Protein AF-A0A2D4KSN7-F1 (afdb_monomer_lite)

Secondary structure (DSSP, 8-state):
-TTTSTTSS-GGGS--SS--HHHHHHHHHHHHHHHHHTT---TT--HHHHHTT-HHHHHHHHHHHHHHHHHHTSSTTT-GGGGGG--TT--HHHHTTS-HHHHHHHHHHHHHHT-

Radius of gyration: 18.91 Å; chains: 1; bounding box: 41×25×51 Å

Structure (mmCIF, N/CA/C/O backbone):
data_AF-A0A2D4KSN7-F1
#
_entry.id   AF-A0A2D4KSN7-F1
#
loop_
_atom_site.group_PDB
_atom_site.id
_atom_site.type_symbol
_atom_site.label_atom_id
_atom_site.label_alt_id
_atom_site.label_comp_id
_atom_site.label_asym_id
_atom_site.label_entity_id
_atom_site.label_seq_id
_atom_site.pdbx_PDB_ins_code
_atom_site.Cartn_x
_atom_site.Cartn_y
_atom_site.Cartn_z
_atom_site.occupancy
_atom_site.B_iso_or_equiv
_atom_site.auth_seq_id
_atom_site.auth_comp_id
_atom_site.auth_asym_id
_atom_site.auth_atom_id
_atom_site.pdbx_PDB_model_num
ATOM 1 N N . ILE A 1 1 ? 1.132 -3.423 -5.534 1.00 97.50 1 ILE A N 1
ATOM 2 C CA . ILE A 1 1 ? 0.517 -2.087 -5.718 1.00 97.50 1 ILE A CA 1
ATOM 3 C C . ILE A 1 1 ? -0.961 -2.253 -6.035 1.00 97.50 1 ILE A C 1
ATOM 5 O O . ILE A 1 1 ? -1.728 -2.083 -5.107 1.00 97.50 1 ILE A O 1
ATOM 9 N N . ASN A 1 2 ? -1.362 -2.715 -7.229 1.00 97.94 2 ASN A N 1
ATOM 10 C CA . ASN A 1 2 ? -2.792 -2.900 -7.554 1.00 97.94 2 ASN A CA 1
ATOM 11 C C . ASN A 1 2 ? -3.563 -3.824 -6.597 1.00 97.94 2 ASN A C 1
ATOM 13 O O . ASN A 1 2 ? -4.740 -3.606 -6.366 1.00 97.94 2 ASN A O 1
ATOM 17 N N . LEU A 1 3 ? -2.905 -4.828 -6.006 1.00 96.56 3 LEU A N 1
ATOM 18 C CA . LEU A 1 3 ? -3.529 -5.670 -4.974 1.00 96.56 3 LEU A CA 1
ATOM 19 C C . LEU A 1 3 ? -3.810 -4.924 -3.662 1.00 96.56 3 LEU A C 1
ATOM 21 O O . LEU A 1 3 ? -4.713 -5.304 -2.936 1.00 96.56 3 LEU A O 1
ATOM 25 N N . SER A 1 4 ? -3.021 -3.897 -3.353 1.00 96.25 4 SER A N 1
ATOM 26 C CA . SER A 1 4 ? -3.180 -3.082 -2.146 1.00 96.25 4 SER A CA 1
ATOM 27 C C . SER A 1 4 ? -4.125 -1.908 -2.369 1.00 96.25 4 SER A C 1
ATOM 29 O O . SER A 1 4 ? -4.828 -1.505 -1.458 1.00 96.25 4 SER A O 1
ATOM 31 N N . GLN A 1 5 ? -4.115 -1.348 -3.577 1.00 96.31 5 GLN A N 1
ATOM 32 C CA . GLN A 1 5 ? -4.997 -0.272 -3.999 1.00 96.31 5 GLN A CA 1
ATOM 33 C C . GLN A 1 5 ? -5.372 -0.530 -5.466 1.00 96.31 5 GLN A C 1
ATOM 35 O O . GLN A 1 5 ? -4.534 -0.300 -6.351 1.00 96.31 5 GLN A O 1
ATOM 40 N N . PRO A 1 6 ? -6.588 -1.038 -5.735 1.00 96.06 6 PRO A N 1
ATOM 41 C CA . PRO A 1 6 ? -7.049 -1.335 -7.086 1.00 96.06 6 PRO A CA 1
ATOM 42 C C . PRO A 1 6 ? -6.906 -0.145 -8.036 1.00 96.06 6 PRO A C 1
ATOM 44 O O . PRO A 1 6 ? -6.944 1.010 -7.616 1.00 96.06 6 PRO A O 1
ATOM 47 N N . ASP A 1 7 ? -6.701 -0.452 -9.317 1.00 96.56 7 ASP A N 1
ATOM 48 C CA . ASP A 1 7 ? -6.645 0.517 -10.420 1.00 96.56 7 ASP A CA 1
ATOM 49 C C . ASP A 1 7 ? -5.552 1.604 -10.323 1.00 96.56 7 ASP A C 1
ATOM 51 O O . ASP A 1 7 ? -5.553 2.559 -11.097 1.00 96.56 7 ASP A O 1
ATOM 55 N N . THR A 1 8 ? -4.563 1.446 -9.431 1.00 98.06 8 THR A N 1
ATOM 56 C CA . THR A 1 8 ? -3.438 2.395 -9.293 1.00 98.06 8 THR A CA 1
ATOM 57 C C . THR A 1 8 ? -2.533 2.419 -10.530 1.00 98.06 8 THR A C 1
ATOM 59 O O . THR A 1 8 ? -2.064 3.475 -10.951 1.00 98.06 8 THR A O 1
ATOM 62 N N . ILE A 1 9 ? -2.237 1.249 -11.096 1.00 98.44 9 ILE A N 1
ATOM 63 C CA . ILE A 1 9 ? -1.418 1.085 -12.299 1.00 98.44 9 ILE A CA 1
ATOM 64 C C . ILE A 1 9 ? -2.291 0.481 -13.388 1.00 98.44 9 ILE A C 1
ATOM 66 O O . ILE A 1 9 ? -2.789 -0.636 -13.236 1.00 98.44 9 ILE A O 1
ATOM 70 N N . ASP A 1 10 ? -2.394 1.163 -14.525 1.00 97.81 10 ASP A N 1
ATOM 71 C CA . ASP A 1 10 ? -2.898 0.538 -15.742 1.00 97.81 10 ASP A CA 1
ATOM 72 C C . ASP A 1 10 ? -1.898 -0.528 -16.211 1.00 97.81 10 ASP A C 1
ATOM 74 O O . ASP A 1 10 ? -0.774 -0.223 -16.614 1.00 97.81 10 ASP A O 1
ATOM 78 N N . GLU A 1 11 ? -2.302 -1.797 -16.177 1.00 96.69 11 GLU A N 1
ATOM 79 C CA . GLU A 1 11 ? -1.429 -2.911 -16.549 1.00 96.69 11 GLU A CA 1
ATOM 80 C C . GLU A 1 11 ? -0.909 -2.852 -17.991 1.00 96.69 11 GLU A C 1
ATOM 82 O O . GLU A 1 11 ? 0.079 -3.522 -18.310 1.00 96.69 11 GLU A O 1
ATOM 87 N N . ARG A 1 12 ? -1.550 -2.065 -18.865 1.00 96.88 12 ARG A N 1
ATOM 88 C CA . ARG A 1 12 ? -1.089 -1.829 -20.241 1.00 96.88 12 ARG A CA 1
ATOM 89 C C . ARG A 1 12 ? 0.194 -1.000 -20.289 1.00 96.88 12 ARG A C 1
ATOM 91 O O . ARG A 1 12 ? 0.940 -1.129 -21.255 1.00 96.88 12 ARG A O 1
ATOM 98 N N . ALA A 1 13 ? 0.459 -0.190 -19.263 1.00 97.06 13 ALA A N 1
ATOM 99 C CA . ALA A 1 13 ? 1.690 0.587 -19.131 1.00 97.06 13 ALA A CA 1
ATOM 100 C C . ALA A 1 13 ? 2.889 -0.268 -18.678 1.00 97.06 13 ALA A C 1
ATOM 102 O O . ALA A 1 13 ? 4.030 0.175 -18.762 1.00 97.06 13 ALA A O 1
ATOM 103 N N . ILE A 1 14 ? 2.651 -1.498 -18.207 1.00 98.00 14 ILE A N 1
ATOM 104 C CA . ILE A 1 14 ? 3.713 -2.392 -17.744 1.00 98.00 14 ILE A CA 1
ATOM 105 C C . ILE A 1 14 ? 4.362 -3.075 -18.948 1.00 98.00 14 ILE A C 1
ATOM 107 O O . ILE A 1 14 ? 3.728 -3.855 -19.668 1.00 98.00 14 ILE A O 1
ATOM 111 N N . ASN A 1 15 ? 5.668 -2.877 -19.118 1.00 98.00 15 ASN A N 1
ATOM 112 C CA . ASN A 1 15 ? 6.445 -3.638 -20.087 1.00 98.00 15 ASN A CA 1
ATOM 113 C C . ASN A 1 15 ? 6.542 -5.100 -19.619 1.00 98.00 15 ASN A C 1
ATOM 115 O O . ASN A 1 15 ? 7.158 -5.386 -18.596 1.00 98.00 15 ASN A O 1
ATOM 119 N N . LYS A 1 16 ? 5.934 -6.042 -20.357 1.00 95.94 16 LYS A N 1
ATOM 120 C CA . LYS A 1 16 ? 5.896 -7.480 -19.992 1.00 95.94 16 LYS A CA 1
ATOM 121 C C . LYS A 1 16 ? 6.751 -8.386 -20.894 1.00 95.94 16 LYS A C 1
ATOM 123 O O . LYS A 1 16 ? 7.002 -9.536 -20.545 1.00 95.94 16 LYS A O 1
ATOM 128 N N . LYS A 1 17 ? 7.193 -7.914 -22.068 1.00 93.62 17 LYS A N 1
ATOM 129 C CA . LYS A 1 17 ? 7.910 -8.726 -23.077 1.00 93.62 17 LYS A CA 1
ATOM 130 C C . LYS A 1 17 ? 9.279 -8.127 -23.399 1.00 93.62 17 LYS A C 1
ATOM 132 O O . LYS A 1 17 ? 9.394 -6.916 -23.501 1.00 93.62 17 LYS A O 1
ATOM 137 N N . LYS A 1 18 ? 10.283 -8.992 -23.622 1.00 88.50 18 LYS A N 1
ATOM 138 C CA . LYS A 1 18 ? 11.658 -8.634 -24.045 1.00 88.50 18 LYS A CA 1
ATOM 139 C C . LYS A 1 18 ? 12.256 -7.462 -23.243 1.00 88.50 18 LYS A C 1
ATOM 141 O O . LYS A 1 18 ? 12.598 -6.427 -23.801 1.00 88.50 18 LYS A O 1
ATOM 146 N N . LEU A 1 19 ? 12.388 -7.657 -21.932 1.00 94.44 19 LEU A N 1
ATOM 147 C CA . LEU A 1 19 ? 12.859 -6.629 -21.004 1.00 94.44 19 LEU A CA 1
ATOM 148 C C . LEU A 1 19 ? 14.333 -6.264 -21.236 1.00 94.44 19 LEU A C 1
ATOM 150 O O . LEU A 1 19 ? 15.233 -7.015 -20.849 1.00 94.44 19 LEU A O 1
ATOM 154 N N . THR A 1 20 ? 14.564 -5.091 -21.820 1.00 96.00 20 THR A N 1
ATOM 155 C CA . THR A 1 20 ? 15.869 -4.420 -21.888 1.00 96.00 20 THR A CA 1
ATOM 156 C C . THR A 1 20 ? 16.160 -3.681 -20.581 1.00 96.00 20 THR A C 1
ATOM 158 O 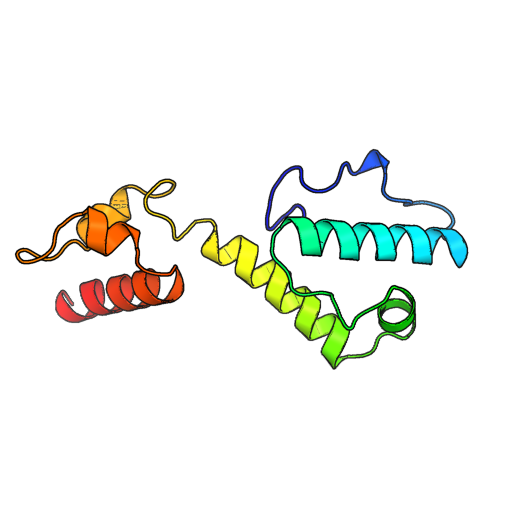O . THR A 1 20 ? 15.248 -3.450 -19.785 1.00 96.00 20 THR A O 1
ATOM 161 N N . ALA A 1 21 ? 17.412 -3.264 -20.365 1.00 94.19 21 ALA A N 1
ATOM 162 C CA . ALA A 1 21 ? 17.781 -2.447 -19.205 1.00 94.19 21 ALA A CA 1
ATOM 163 C C . ALA A 1 21 ? 16.891 -1.195 -19.073 1.00 94.19 21 ALA A C 1
ATOM 165 O O . ALA A 1 21 ? 16.359 -0.941 -18.001 1.00 94.19 21 ALA A O 1
ATOM 166 N N . PHE A 1 22 ? 16.633 -0.501 -20.186 1.00 94.75 22 PHE A N 1
ATOM 167 C CA . PHE A 1 22 ? 15.767 0.678 -20.223 1.00 94.75 22 PHE A CA 1
ATOM 168 C C . PHE A 1 22 ? 14.325 0.364 -19.795 1.00 94.75 22 PHE A C 1
ATOM 170 O O . PHE A 1 22 ? 13.821 0.964 -18.854 1.00 94.75 22 PHE A O 1
ATOM 177 N N . THR A 1 23 ? 13.691 -0.651 -20.394 1.00 96.75 23 THR A N 1
ATOM 178 C CA . THR A 1 23 ? 12.300 -1.016 -20.043 1.00 96.75 23 THR A CA 1
ATOM 179 C C . THR A 1 23 ? 12.151 -1.539 -18.610 1.00 96.75 23 THR A C 1
ATOM 181 O O . THR A 1 23 ? 11.073 -1.444 -18.024 1.00 96.75 23 THR A O 1
ATOM 184 N N . ARG A 1 24 ? 13.223 -2.100 -18.022 1.00 96.75 24 ARG A N 1
ATOM 185 C CA . ARG A 1 24 ? 13.247 -2.455 -16.595 1.00 96.75 24 ARG A CA 1
ATOM 186 C C . ARG A 1 24 ? 13.247 -1.201 -15.733 1.00 96.75 24 ARG A C 1
ATOM 188 O O . ARG A 1 24 ? 12.445 -1.142 -14.810 1.00 96.75 24 ARG A O 1
ATOM 195 N N . SER A 1 25 ? 14.092 -0.218 -16.047 1.00 97.06 25 SER A N 1
ATOM 196 C CA . SER A 1 25 ? 14.093 1.072 -15.351 1.00 97.06 25 SER A CA 1
ATOM 197 C C . SER A 1 25 ? 12.730 1.757 -15.449 1.00 97.06 25 SER A C 1
ATOM 199 O O . SER A 1 25 ? 12.182 2.104 -14.411 1.00 97.06 25 SER A O 1
ATOM 201 N N . GLU A 1 26 ? 12.112 1.815 -16.636 1.00 97.62 26 GLU A N 1
ATOM 202 C CA . GLU A 1 26 ? 10.764 2.387 -16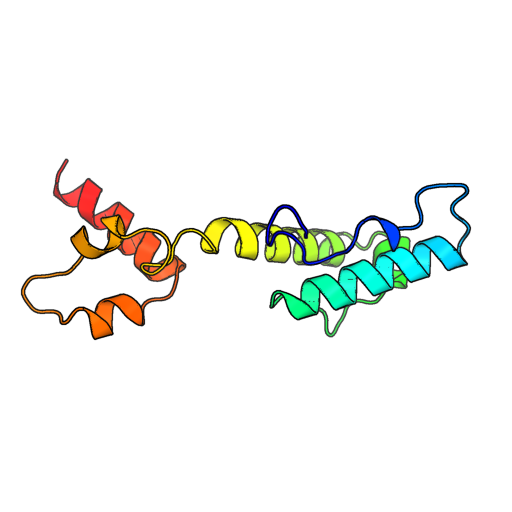.808 1.00 97.62 26 GLU A CA 1
ATOM 203 C C . GLU A 1 26 ? 9.710 1.697 -15.930 1.00 97.62 26 GLU A C 1
ATOM 205 O O . GLU A 1 26 ? 8.917 2.363 -15.268 1.00 97.62 26 GLU A O 1
ATOM 210 N N . ASN A 1 27 ? 9.710 0.360 -15.878 1.00 98.50 27 ASN A N 1
ATOM 211 C CA . ASN A 1 27 ? 8.792 -0.385 -15.012 1.00 98.50 27 ASN A CA 1
ATOM 212 C C . ASN A 1 27 ? 9.010 -0.076 -13.523 1.00 98.50 27 ASN A C 1
ATOM 214 O O . ASN A 1 27 ? 8.051 -0.050 -12.752 1.00 98.50 27 ASN A O 1
ATOM 218 N N . LEU A 1 28 ? 10.263 0.106 -13.105 1.00 98.06 28 LEU A N 1
ATOM 219 C CA . LEU A 1 28 ? 10.606 0.369 -11.709 1.00 98.06 28 LEU A CA 1
ATOM 220 C C . LEU A 1 28 ? 10.293 1.813 -11.320 1.00 98.06 28 LEU A C 1
ATOM 222 O O . LEU A 1 28 ? 9.751 2.030 -10.241 1.00 98.06 28 LEU A O 1
ATOM 226 N N . ASP A 1 29 ? 10.537 2.776 -12.206 1.00 98.06 29 ASP A N 1
ATOM 227 C CA . ASP A 1 29 ? 10.126 4.166 -12.011 1.00 98.06 29 ASP A CA 1
ATOM 228 C C . ASP A 1 29 ? 8.593 4.276 -11.956 1.00 98.06 29 ASP A C 1
ATOM 230 O O . ASP A 1 29 ? 8.052 4.953 -11.080 1.00 98.06 29 ASP A O 1
ATOM 234 N N . LEU A 1 30 ? 7.872 3.546 -12.820 1.00 98.44 30 LEU A N 1
ATOM 235 C CA . LEU A 1 30 ? 6.413 3.416 -12.739 1.00 98.44 30 LEU A CA 1
ATOM 236 C C . LEU A 1 30 ? 5.988 2.861 -11.372 1.00 98.44 30 LEU A C 1
ATOM 238 O O . LEU A 1 30 ? 5.132 3.445 -10.713 1.00 98.44 30 LEU A O 1
ATOM 242 N N . ALA A 1 31 ? 6.611 1.773 -10.910 1.00 98.25 31 ALA A N 1
ATOM 243 C CA . ALA A 1 31 ? 6.293 1.179 -9.615 1.00 98.25 31 ALA A CA 1
ATOM 244 C C . ALA A 1 31 ? 6.557 2.137 -8.438 1.00 98.25 31 ALA A C 1
ATOM 246 O O . ALA A 1 31 ? 5.727 2.220 -7.535 1.00 98.25 31 ALA A O 1
ATOM 247 N N . LEU A 1 32 ? 7.673 2.873 -8.446 1.00 98.31 32 LEU A N 1
ATOM 248 C CA . LEU A 1 32 ? 8.022 3.833 -7.393 1.00 98.31 32 LEU A CA 1
ATOM 249 C C . LEU A 1 32 ? 7.049 5.013 -7.352 1.00 98.31 32 LEU A C 1
ATOM 251 O O . LEU A 1 32 ? 6.528 5.338 -6.284 1.00 98.31 32 LEU A O 1
ATOM 255 N N . ASN A 1 33 ? 6.741 5.604 -8.508 1.00 98.06 33 ASN A N 1
ATOM 256 C CA . ASN A 1 33 ? 5.788 6.711 -8.601 1.00 98.06 33 ASN A CA 1
ATOM 257 C C . ASN A 1 33 ? 4.384 6.280 -8.161 1.00 98.06 33 ASN A C 1
ATOM 259 O O . ASN A 1 33 ? 3.732 6.972 -7.379 1.00 98.06 33 ASN A O 1
ATOM 263 N N . SER A 1 34 ? 3.934 5.102 -8.595 1.00 98.44 34 SER A N 1
ATOM 264 C CA . SER A 1 34 ? 2.644 4.551 -8.184 1.00 98.44 34 SER A CA 1
ATOM 265 C C . SER A 1 34 ? 2.601 4.181 -6.702 1.00 98.44 34 SER A C 1
ATOM 267 O O . SER A 1 34 ? 1.582 4.405 -6.055 1.00 98.44 34 SER A O 1
ATOM 269 N N . ALA A 1 35 ? 3.692 3.661 -6.130 1.00 98.31 35 ALA A N 1
ATOM 270 C CA . ALA A 1 35 ? 3.785 3.425 -4.691 1.00 98.31 35 ALA A CA 1
ATOM 271 C C . ALA A 1 35 ? 3.706 4.744 -3.903 1.00 98.31 35 ALA A C 1
ATOM 273 O O . ALA A 1 35 ? 2.994 4.822 -2.902 1.00 98.31 35 ALA A O 1
ATOM 274 N N . SER A 1 36 ? 4.376 5.797 -4.380 1.00 97.81 36 SER A N 1
ATOM 275 C CA . SER A 1 36 ? 4.276 7.136 -3.792 1.00 97.81 36 SER A CA 1
ATOM 276 C C . SER A 1 36 ? 2.847 7.677 -3.823 1.00 97.81 36 SER A C 1
ATOM 278 O O . SER A 1 36 ? 2.394 8.254 -2.838 1.00 97.81 36 SER A O 1
ATOM 280 N N . ALA A 1 37 ? 2.127 7.473 -4.931 1.00 97.69 37 ALA A N 1
ATOM 281 C CA . ALA A 1 37 ? 0.753 7.946 -5.105 1.00 97.69 37 ALA A CA 1
ATOM 282 C C . ALA A 1 37 ? -0.246 7.299 -4.128 1.00 97.69 37 ALA A C 1
ATOM 284 O O . ALA A 1 37 ? -1.252 7.917 -3.794 1.00 97.69 37 ALA A O 1
ATOM 285 N N . ILE A 1 38 ? 0.046 6.090 -3.635 1.00 96.69 38 ILE A N 1
ATOM 286 C CA . ILE A 1 38 ? -0.768 5.394 -2.622 1.00 96.69 38 ILE A CA 1
ATOM 287 C C . ILE A 1 38 ? -0.257 5.610 -1.188 1.00 96.69 38 ILE A C 1
ATOM 289 O O . ILE A 1 38 ? -0.665 4.898 -0.275 1.00 96.69 38 ILE A O 1
ATOM 293 N N . GLY A 1 39 ? 0.658 6.563 -0.979 1.00 95.19 39 GLY A N 1
ATOM 294 C CA . GLY A 1 39 ? 1.143 6.953 0.348 1.00 95.19 39 GLY A CA 1
ATOM 295 C C . GLY A 1 39 ? 2.400 6.229 0.842 1.00 95.19 39 GLY A C 1
ATOM 296 O O . GLY A 1 39 ? 2.765 6.387 2.006 1.00 95.19 39 GLY A O 1
ATOM 297 N N . CYS A 1 40 ? 3.101 5.459 -0.001 1.00 97.38 40 CYS A N 1
ATOM 298 C CA . CYS A 1 40 ? 4.408 4.911 0.380 1.00 97.38 40 CYS A CA 1
ATOM 299 C C . CYS A 1 40 ? 5.484 6.009 0.364 1.00 97.38 40 CYS A C 1
ATOM 301 O O . CYS A 1 40 ? 5.562 6.819 -0.559 1.00 97.38 40 CYS A O 1
ATOM 303 N N . THR A 1 41 ? 6.389 5.995 1.341 1.00 96.25 41 THR A N 1
ATOM 304 C CA . THR A 1 41 ? 7.552 6.889 1.367 1.00 96.25 41 THR A CA 1
ATOM 305 C C . THR A 1 41 ? 8.680 6.296 0.522 1.00 96.25 41 THR A C 1
ATOM 307 O O . THR A 1 41 ? 9.293 5.299 0.912 1.00 96.25 41 THR A O 1
ATOM 310 N N . VAL A 1 42 ? 8.964 6.919 -0.627 1.00 94.50 42 VAL A N 1
ATOM 311 C CA . VAL A 1 42 ? 9.965 6.450 -1.612 1.00 94.50 42 VAL A CA 1
ATOM 312 C C . VAL A 1 42 ? 11.084 7.462 -1.910 1.00 94.50 42 VAL A C 1
ATOM 314 O O . VAL A 1 42 ? 11.818 7.315 -2.877 1.00 94.50 42 VAL A O 1
ATOM 317 N N . VAL A 1 43 ? 11.262 8.488 -1.074 1.00 87.94 43 VAL A N 1
ATOM 318 C CA . VAL A 1 43 ? 12.200 9.604 -1.342 1.00 87.94 43 VAL A CA 1
ATOM 319 C C . VAL A 1 43 ? 13.681 9.206 -1.439 1.00 87.94 43 VAL A C 1
ATOM 321 O O . VAL A 1 43 ? 14.459 9.921 -2.059 1.00 87.94 43 VAL A O 1
ATOM 324 N N . ASN A 1 44 ? 14.075 8.073 -0.850 1.00 88.06 44 ASN A N 1
ATOM 325 C CA . ASN A 1 44 ? 15.467 7.607 -0.784 1.00 88.06 44 ASN A CA 1
ATOM 326 C C . ASN A 1 44 ? 15.691 6.291 -1.550 1.00 88.06 44 ASN A C 1
ATOM 328 O O . ASN A 1 44 ? 16.587 5.523 -1.203 1.00 88.06 44 ASN A O 1
ATOM 332 N N . ILE A 1 45 ? 14.846 5.989 -2.538 1.00 95.38 45 ILE A N 1
ATOM 333 C CA . ILE A 1 45 ? 14.947 4.778 -3.356 1.00 95.38 45 ILE A CA 1
ATOM 334 C C . ILE A 1 45 ? 14.756 5.130 -4.832 1.00 95.38 45 ILE A C 1
ATOM 336 O O . ILE A 1 45 ? 13.791 5.792 -5.203 1.00 95.38 45 ILE A O 1
ATOM 340 N N . GLY A 1 46 ? 15.684 4.686 -5.674 1.00 95.62 46 GLY A N 1
ATOM 341 C CA . GLY A 1 46 ? 15.598 4.802 -7.127 1.00 95.62 46 GLY A CA 1
ATOM 342 C C . GLY A 1 46 ? 15.417 3.449 -7.810 1.00 95.62 46 GLY A C 1
ATOM 343 O O . GLY A 1 46 ? 15.595 2.386 -7.209 1.00 95.62 46 GLY A O 1
ATOM 344 N N . SER A 1 47 ? 15.112 3.472 -9.109 1.00 96.19 47 SER A N 1
ATOM 345 C CA . SER A 1 47 ? 15.027 2.252 -9.921 1.00 96.19 47 SER A CA 1
ATOM 346 C C . SER A 1 47 ? 16.326 1.447 -9.898 1.00 96.19 47 SER A C 1
ATOM 348 O O . SER A 1 47 ? 16.269 0.222 -9.827 1.00 96.19 47 SER A O 1
ATOM 350 N N . GLN A 1 48 ? 17.493 2.100 -9.858 1.00 96.62 48 GLN A N 1
ATOM 351 C CA . GLN A 1 48 ? 18.776 1.397 -9.770 1.00 96.62 48 GLN A CA 1
ATOM 352 C C . GLN A 1 48 ? 18.928 0.594 -8.471 1.00 96.62 48 GLN A C 1
ATOM 354 O O . GLN A 1 48 ? 19.416 -0.529 -8.512 1.00 96.62 48 GLN A O 1
ATOM 359 N N . ASP A 1 49 ? 18.452 1.103 -7.332 1.00 97.38 49 ASP A N 1
ATOM 360 C CA . ASP A 1 49 ? 18.501 0.372 -6.060 1.00 97.38 49 ASP A CA 1
ATOM 361 C C . ASP A 1 49 ? 17.689 -0.930 -6.107 1.00 97.38 49 ASP A C 1
ATOM 363 O O . ASP A 1 49 ? 18.066 -1.934 -5.493 1.00 97.38 49 ASP A O 1
ATOM 367 N N . LEU A 1 50 ? 16.577 -0.906 -6.849 1.00 96.94 50 LEU A N 1
ATOM 368 C CA . LEU A 1 50 ? 15.729 -2.067 -7.095 1.00 96.94 50 LEU A CA 1
ATOM 369 C C . LEU A 1 50 ? 16.348 -3.024 -8.123 1.00 96.94 50 LEU A C 1
ATOM 371 O O . LEU A 1 50 ? 16.232 -4.236 -7.953 1.00 96.94 50 LEU A O 1
ATOM 375 N N . ILE A 1 51 ? 17.032 -2.505 -9.150 1.00 96.31 51 ILE A N 1
ATOM 376 C CA . ILE A 1 51 ? 17.807 -3.316 -10.109 1.00 96.31 51 ILE A CA 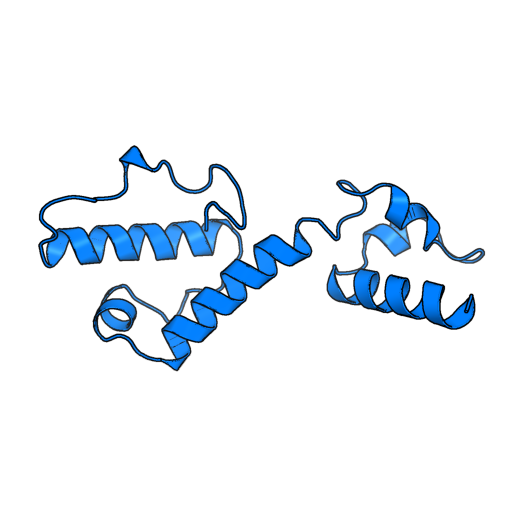1
ATOM 377 C C . ILE A 1 51 ? 18.937 -4.054 -9.389 1.00 96.31 51 ILE A C 1
ATOM 379 O O . ILE A 1 51 ? 19.115 -5.253 -9.601 1.00 96.31 51 ILE A O 1
ATOM 383 N N . ASP A 1 52 ? 19.657 -3.353 -8.514 1.00 97.00 52 ASP A N 1
ATOM 384 C CA . ASP A 1 52 ? 20.743 -3.901 -7.697 1.00 97.00 52 ASP A CA 1
ATOM 385 C C . ASP A 1 52 ? 20.220 -4.816 -6.575 1.00 97.00 52 ASP A C 1
ATOM 387 O O . ASP A 1 52 ? 20.995 -5.513 -5.920 1.00 97.00 52 ASP A O 1
ATOM 391 N N . GLY A 1 53 ? 18.904 -4.818 -6.334 1.00 96.19 53 GLY A N 1
ATOM 392 C CA . GLY A 1 53 ? 18.251 -5.689 -5.364 1.00 96.19 53 GLY A CA 1
ATOM 393 C C . GLY A 1 53 ? 18.636 -5.391 -3.917 1.00 96.19 53 GLY A C 1
ATOM 394 O O . GLY A 1 53 ? 18.735 -6.321 -3.116 1.00 96.19 53 GLY A O 1
ATOM 395 N N . LYS A 1 54 ? 18.865 -4.118 -3.559 1.00 97.50 54 LYS A N 1
ATOM 396 C CA . LYS A 1 54 ? 19.270 -3.719 -2.199 1.00 97.50 54 LYS A CA 1
ATOM 397 C C . LYS A 1 54 ? 18.236 -4.209 -1.168 1.00 97.50 54 LYS A C 1
ATOM 399 O O . LYS A 1 54 ? 17.136 -3.652 -1.110 1.00 97.50 54 LYS A O 1
ATOM 404 N N . PRO A 1 55 ? 18.559 -5.206 -0.315 1.00 97.31 55 PRO A N 1
ATOM 405 C CA . PRO A 1 55 ? 17.529 -5.972 0.395 1.00 97.31 55 PRO A CA 1
ATOM 406 C C . PRO A 1 55 ? 16.628 -5.132 1.302 1.00 97.31 55 PRO A C 1
ATOM 408 O O . PRO A 1 55 ? 15.413 -5.291 1.288 1.00 97.31 55 PRO A O 1
ATOM 411 N N . HIS A 1 56 ? 17.209 -4.201 2.060 1.00 96.25 56 HIS A N 1
ATOM 412 C CA . HIS A 1 56 ? 16.465 -3.345 2.986 1.00 96.25 56 HIS A CA 1
ATOM 413 C C . HIS A 1 56 ? 15.510 -2.380 2.265 1.00 96.25 56 HIS A C 1
ATOM 415 O O . HIS A 1 56 ? 14.432 -2.097 2.781 1.00 96.25 56 HIS A O 1
ATOM 421 N N . LEU A 1 57 ? 15.862 -1.921 1.059 1.00 97.00 57 LEU A N 1
ATOM 422 C CA . LEU A 1 57 ? 15.013 -1.039 0.255 1.00 97.00 57 LEU A CA 1
ATOM 423 C C . LEU A 1 57 ? 13.862 -1.813 -0.390 1.00 97.00 57 LEU A C 1
ATOM 425 O O . LEU A 1 57 ? 12.715 -1.378 -0.318 1.00 97.00 57 LEU A O 1
ATOM 429 N N . VAL A 1 58 ? 14.149 -2.994 -0.946 1.00 97.06 58 VAL A N 1
ATOM 430 C CA . VAL A 1 58 ? 13.122 -3.875 -1.522 1.00 97.06 58 VAL A CA 1
ATOM 431 C C . VAL A 1 58 ? 12.117 -4.310 -0.452 1.00 97.06 58 VAL A C 1
ATOM 433 O O . VAL A 1 58 ? 10.910 -4.179 -0.654 1.00 97.06 58 VAL A O 1
ATOM 436 N N . LEU A 1 59 ? 12.597 -4.779 0.705 1.00 97.81 59 LEU A N 1
ATOM 437 C CA . LEU A 1 59 ? 11.736 -5.195 1.816 1.00 97.81 59 LEU A CA 1
ATOM 438 C C . LEU A 1 59 ? 10.953 -4.017 2.405 1.00 97.81 59 LEU A C 1
ATOM 440 O O . LEU A 1 59 ? 9.765 -4.161 2.686 1.00 97.81 59 LEU A O 1
ATOM 444 N N . GLY A 1 60 ? 11.585 -2.848 2.547 1.00 97.44 60 GLY A N 1
ATOM 445 C CA . GLY A 1 60 ? 10.925 -1.637 3.035 1.00 97.44 60 GLY A CA 1
ATOM 446 C C . GLY A 1 60 ? 9.797 -1.164 2.115 1.00 97.44 60 GLY A C 1
ATOM 447 O O . GLY A 1 60 ? 8.713 -0.829 2.593 1.00 97.44 60 GLY A O 1
ATOM 448 N N . LEU A 1 61 ? 10.012 -1.180 0.796 1.00 97.75 61 LEU A N 1
ATOM 449 C CA . LEU A 1 61 ? 8.975 -0.850 -0.184 1.00 97.75 61 LEU A CA 1
ATOM 450 C C . LEU A 1 61 ? 7.839 -1.882 -0.170 1.00 97.75 61 LEU A C 1
ATOM 452 O O . LEU A 1 61 ? 6.666 -1.508 -0.138 1.00 97.75 61 LEU A O 1
ATOM 456 N N . LEU A 1 62 ? 8.178 -3.175 -0.155 1.00 98.00 62 LEU A N 1
ATOM 457 C CA . LEU A 1 62 ? 7.192 -4.254 -0.121 1.00 98.00 62 LEU A CA 1
ATOM 458 C C . LEU A 1 62 ? 6.304 -4.169 1.126 1.00 98.00 62 LEU A C 1
ATOM 460 O O . LEU A 1 62 ? 5.083 -4.263 1.010 1.00 98.00 62 LEU A O 1
ATOM 464 N N . TRP A 1 63 ? 6.901 -3.943 2.300 1.00 97.75 63 TRP A N 1
ATOM 465 C CA . TRP A 1 63 ? 6.165 -3.777 3.552 1.00 97.75 63 TRP A CA 1
ATOM 466 C C . TRP A 1 63 ? 5.179 -2.611 3.489 1.00 97.75 63 TRP A C 1
ATOM 468 O O . TRP A 1 63 ? 4.016 -2.789 3.836 1.00 97.75 63 TRP A O 1
ATOM 478 N N . GLN A 1 64 ? 5.608 -1.440 3.008 1.00 97.56 64 GLN A N 1
ATOM 479 C CA . GLN A 1 64 ? 4.721 -0.277 2.899 1.00 97.56 64 GLN A CA 1
ATOM 480 C C . GLN A 1 64 ? 3.525 -0.560 1.979 1.00 97.56 64 GLN A C 1
ATOM 482 O O . GLN A 1 64 ? 2.391 -0.261 2.344 1.00 97.56 64 GLN A O 1
ATOM 487 N N . ILE A 1 65 ? 3.750 -1.220 0.838 1.00 98.19 65 ILE A N 1
ATOM 488 C CA . ILE A 1 65 ? 2.675 -1.614 -0.084 1.00 98.19 65 ILE A CA 1
ATOM 489 C C . ILE A 1 65 ? 1.699 -2.590 0.591 1.00 98.19 65 ILE A C 1
ATOM 491 O O . ILE A 1 65 ? 0.486 -2.440 0.444 1.00 98.19 65 ILE A O 1
ATOM 495 N N . ILE A 1 66 ? 2.198 -3.587 1.327 1.00 97.44 66 ILE A N 1
ATOM 496 C CA . ILE A 1 66 ? 1.348 -4.531 2.071 1.00 97.44 66 ILE A CA 1
ATOM 497 C C . ILE A 1 66 ? 0.541 -3.791 3.143 1.00 97.44 66 ILE A C 1
ATOM 499 O O . ILE A 1 66 ? -0.668 -3.994 3.237 1.00 97.44 66 ILE A O 1
ATOM 503 N N . LYS A 1 67 ? 1.190 -2.901 3.905 1.00 95.38 67 LYS A N 1
ATOM 504 C CA . LYS A 1 67 ? 0.566 -2.107 4.969 1.00 95.38 67 LYS A CA 1
ATOM 505 C C . LYS A 1 67 ? -0.607 -1.278 4.440 1.00 95.38 67 LYS A C 1
ATOM 507 O O . LYS A 1 67 ? -1.670 -1.313 5.047 1.00 95.38 67 LYS A O 1
ATOM 512 N N . VAL A 1 68 ? -0.440 -0.603 3.296 1.00 95.44 68 VAL A N 1
ATOM 513 C CA . VAL A 1 68 ? -1.527 0.153 2.642 1.00 95.44 68 VAL A CA 1
ATOM 514 C C . VAL A 1 68 ? -2.739 -0.742 2.380 1.00 95.44 68 VAL A C 1
ATOM 516 O O . VAL A 1 68 ? -3.852 -0.379 2.741 1.00 95.44 68 VAL A O 1
ATOM 519 N N . GLY A 1 69 ? -2.522 -1.930 1.808 1.00 94.38 69 GLY A N 1
ATOM 520 C CA . GLY A 1 69 ? -3.613 -2.853 1.490 1.00 94.38 69 GLY A CA 1
ATOM 521 C C . GLY A 1 69 ? -4.333 -3.362 2.736 1.00 94.38 69 GLY A C 1
ATOM 522 O O . GLY A 1 69 ? -5.551 -3.263 2.820 1.00 94.38 69 GLY A O 1
ATOM 523 N N . LEU A 1 70 ? -3.580 -3.841 3.732 1.00 92.94 70 LEU A N 1
ATOM 524 C CA . LEU A 1 70 ? -4.153 -4.374 4.973 1.00 92.94 70 LEU A CA 1
ATOM 525 C C . LEU A 1 70 ? -4.961 -3.331 5.746 1.00 92.94 70 LEU A C 1
ATOM 527 O O . LEU A 1 70 ? -5.961 -3.671 6.369 1.00 92.94 70 LEU A O 1
ATOM 531 N N . PHE A 1 71 ? -4.515 -2.076 5.739 1.00 91.62 71 PHE A N 1
ATOM 532 C CA . PHE A 1 71 ? -5.168 -1.017 6.506 1.00 91.62 71 PHE A CA 1
ATOM 533 C C . PHE A 1 71 ? -6.284 -0.326 5.741 1.00 91.62 71 PHE A C 1
ATOM 535 O O . PHE A 1 71 ? -7.106 0.331 6.371 1.00 91.62 71 PHE A O 1
ATOM 542 N N . SER A 1 72 ? -6.362 -0.516 4.421 1.00 87.94 72 SER A N 1
ATOM 543 C CA . SER A 1 72 ? -7.458 0.028 3.622 1.00 87.94 72 SER A CA 1
ATOM 544 C C . SER A 1 72 ? -8.828 -0.472 4.088 1.00 87.94 72 SER A C 1
ATOM 546 O O . SER A 1 72 ? -9.790 0.275 3.995 1.00 87.94 72 SER A O 1
ATOM 548 N N . ASP A 1 73 ? -8.924 -1.676 4.659 1.00 84.06 73 ASP A N 1
ATOM 549 C CA . ASP A 1 73 ? -10.187 -2.233 5.164 1.00 84.06 73 ASP A CA 1
ATOM 550 C C . ASP A 1 73 ? -10.457 -1.907 6.647 1.00 84.06 73 ASP A C 1
ATOM 552 O O . ASP A 1 73 ? -11.559 -2.137 7.152 1.00 84.06 73 ASP A O 1
ATOM 556 N N . ILE A 1 74 ? -9.470 -1.351 7.358 1.00 88.88 74 ILE A N 1
ATOM 557 C CA . ILE A 1 74 ? -9.579 -0.946 8.769 1.00 88.88 74 ILE A CA 1
ATOM 558 C C . ILE A 1 74 ? -9.953 0.540 8.824 1.00 88.88 74 ILE A C 1
ATOM 560 O O . ILE A 1 74 ? -9.273 1.374 9.419 1.00 88.88 74 ILE A O 1
ATOM 564 N N . GLU A 1 75 ? -11.050 0.872 8.151 1.00 83.06 75 GLU A N 1
ATOM 565 C CA . GLU A 1 75 ? -11.608 2.217 8.087 1.00 83.06 75 GLU A CA 1
ATOM 566 C C . GLU A 1 75 ? -13.131 2.131 8.235 1.00 83.06 75 GLU A C 1
ATOM 568 O O . GLU A 1 75 ? -13.787 1.326 7.572 1.00 83.06 75 GLU A O 1
ATOM 573 N N . ILE A 1 76 ? -13.718 2.971 9.092 1.00 81.44 76 ILE A N 1
ATOM 574 C CA . ILE A 1 76 ? -15.166 2.943 9.386 1.00 81.44 76 ILE A CA 1
ATOM 575 C C . ILE A 1 76 ? -16.007 3.182 8.124 1.00 81.44 76 ILE A C 1
ATOM 577 O O . ILE A 1 76 ? -17.078 2.602 7.979 1.00 81.44 76 ILE A O 1
ATOM 581 N N . SER A 1 77 ? -15.506 3.993 7.186 1.00 83.00 77 SER A N 1
ATOM 582 C CA . SER A 1 77 ? -16.168 4.275 5.904 1.00 83.00 77 SER A CA 1
ATOM 583 C C . SER A 1 77 ? -16.323 3.037 5.009 1.00 83.00 77 SER A C 1
ATOM 585 O O . SER A 1 77 ? -17.196 3.012 4.143 1.00 83.00 77 SER A O 1
ATOM 587 N N . ARG A 1 78 ? -15.487 2.013 5.214 1.00 83.00 78 ARG A N 1
ATOM 588 C CA . ARG A 1 78 ? -15.483 0.753 4.455 1.00 83.00 78 ARG A CA 1
ATOM 589 C C . ARG A 1 78 ? -16.053 -0.414 5.247 1.00 83.00 78 ARG A C 1
ATOM 591 O O . ARG A 1 78 ?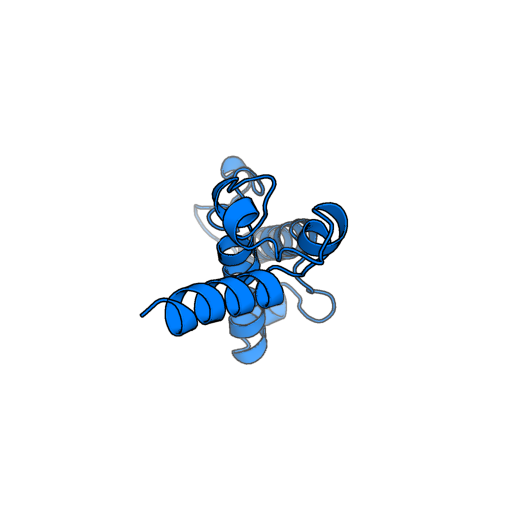 -16.565 -1.357 4.649 1.00 83.00 78 ARG A O 1
ATOM 598 N N . ASN A 1 79 ? -15.979 -0.353 6.573 1.00 85.69 79 ASN A N 1
ATOM 599 C CA . ASN A 1 79 ? -16.472 -1.390 7.462 1.00 85.69 79 ASN A CA 1
ATOM 600 C C . ASN A 1 79 ? -17.299 -0.786 8.606 1.00 85.69 79 ASN A C 1
ATOM 602 O O . ASN A 1 79 ? -16.780 -0.461 9.676 1.00 85.69 79 ASN A O 1
ATOM 606 N N . GLU A 1 80 ? -18.614 -0.695 8.394 1.00 86.75 80 GLU A N 1
ATOM 607 C CA . GLU A 1 80 ? -19.563 -0.150 9.374 1.00 86.75 80 GLU A CA 1
ATOM 608 C C . GLU A 1 80 ? -19.592 -0.942 10.694 1.00 86.75 80 GLU A C 1
ATOM 610 O O . GLU A 1 80 ? -19.949 -0.388 11.733 1.00 86.75 80 GLU A O 1
ATOM 615 N N . ALA A 1 81 ? -19.156 -2.211 10.708 1.00 87.75 81 ALA A N 1
ATOM 616 C CA . ALA A 1 81 ? -19.095 -3.008 11.936 1.00 87.75 81 ALA A CA 1
ATOM 617 C C . ALA A 1 81 ? -18.123 -2.421 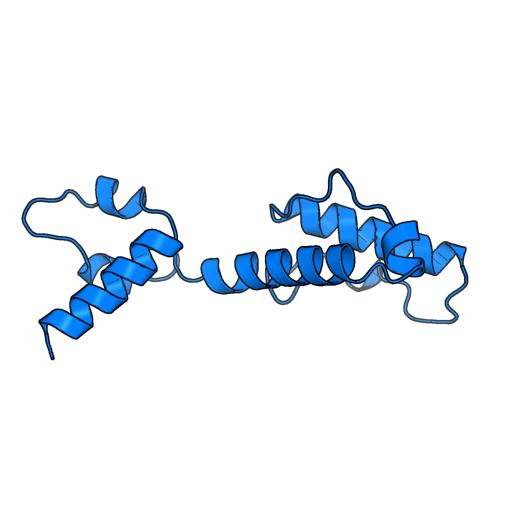12.977 1.00 87.75 81 ALA A C 1
ATOM 619 O O . ALA A 1 81 ? -18.269 -2.680 14.172 1.00 87.75 81 ALA A O 1
ATOM 620 N N . LEU A 1 82 ? -17.167 -1.588 12.548 1.00 89.25 82 LEU A N 1
ATOM 621 C CA . LEU A 1 82 ? -16.249 -0.881 13.442 1.00 89.25 82 LEU A CA 1
ATOM 622 C C . LEU A 1 82 ? -16.954 0.165 14.322 1.00 89.25 82 LEU A C 1
ATOM 624 O O . LEU A 1 82 ? -16.421 0.510 15.373 1.00 89.25 82 LEU A O 1
ATOM 628 N N . ILE A 1 83 ? -18.165 0.616 13.965 1.00 90.06 83 ILE A N 1
ATOM 629 C CA . ILE A 1 83 ? -18.986 1.504 14.813 1.00 90.06 83 ILE A CA 1
ATOM 630 C C . ILE A 1 83 ? -19.298 0.837 16.161 1.00 90.06 83 ILE A C 1
ATOM 632 O O . ILE A 1 83 ? -19.386 1.518 17.178 1.00 90.06 83 ILE A O 1
ATOM 636 N N . GLY A 1 84 ? -19.385 -0.498 16.201 1.00 90.25 84 GLY A N 1
ATOM 637 C CA . GLY A 1 84 ? -19.601 -1.256 17.437 1.00 90.25 84 GLY A CA 1
ATOM 638 C C . GLY A 1 84 ? -18.458 -1.161 18.454 1.00 90.25 84 GLY A C 1
ATOM 639 O O . GLY A 1 84 ? -18.621 -1.609 19.583 1.00 90.25 84 GLY A O 1
ATOM 640 N N . LEU A 1 85 ? -17.314 -0.580 18.077 1.00 92.25 85 LEU A N 1
ATOM 641 C CA . LEU A 1 85 ? -16.196 -0.326 18.987 1.00 92.25 85 LEU A CA 1
ATOM 642 C C . LEU A 1 85 ? -16.351 0.976 19.783 1.00 92.25 85 LEU A C 1
ATOM 644 O O . LEU A 1 85 ? -15.504 1.244 20.638 1.00 92.25 85 LEU A O 1
ATOM 648 N N . LEU A 1 86 ? -17.379 1.786 19.499 1.00 92.62 86 LEU A N 1
ATOM 649 C CA . LEU A 1 86 ? -17.649 3.044 20.194 1.00 92.62 86 LEU A CA 1
ATOM 650 C C . LEU A 1 86 ? -17.899 2.802 21.690 1.00 92.62 86 LEU A C 1
ATOM 652 O O . LEU A 1 86 ? -18.654 1.907 22.062 1.00 92.62 86 LEU A O 1
ATOM 656 N N . SER A 1 87 ? -17.260 3.606 22.538 1.00 88.31 87 SER A N 1
ATOM 657 C CA . SER A 1 87 ? -17.475 3.567 23.989 1.00 88.31 87 SER A CA 1
ATOM 658 C C . SER A 1 87 ? -18.636 4.475 24.391 1.00 88.31 87 SER A C 1
ATOM 660 O O . SER A 1 87 ? -18.874 5.486 23.738 1.00 88.31 87 SER A O 1
ATOM 662 N N . ASP A 1 88 ? -19.292 4.178 25.516 1.00 86.94 88 ASP A N 1
ATOM 663 C CA . ASP A 1 88 ? -20.446 4.950 26.013 1.00 86.94 88 ASP A CA 1
ATOM 664 C C . ASP A 1 88 ? -20.132 6.436 26.291 1.00 86.94 88 ASP A C 1
ATOM 666 O O . ASP A 1 88 ? -21.015 7.287 26.222 1.00 86.94 88 ASP A O 1
ATOM 670 N N . GLU A 1 89 ? -18.870 6.755 26.596 1.00 90.94 89 GLU A N 1
ATOM 671 C CA . GLU A 1 89 ? -18.389 8.111 26.910 1.00 90.94 89 GLU A CA 1
ATOM 672 C C . GLU A 1 89 ? -17.708 8.816 25.718 1.00 90.94 89 GLU A C 1
ATOM 674 O O . GLU A 1 89 ? -17.111 9.879 25.888 1.00 90.94 89 GLU A O 1
ATOM 679 N N . GLU A 1 90 ? -17.753 8.234 24.516 1.00 92.44 90 GLU A N 1
ATOM 680 C CA . GLU A 1 90 ? -17.042 8.733 23.334 1.00 92.44 90 GLU A CA 1
ATOM 681 C C . GLU A 1 90 ? -18.006 9.099 22.197 1.00 92.44 90 GLU A C 1
ATOM 683 O O . GLU A 1 90 ? -18.992 8.413 21.930 1.00 92.44 90 GLU A O 1
ATOM 688 N N . GLU A 1 91 ? -17.697 10.169 21.464 1.00 93.19 91 GLU A N 1
ATOM 689 C CA . GLU A 1 91 ? -18.418 10.521 20.241 1.00 93.19 91 GLU A CA 1
ATOM 690 C C . GLU A 1 91 ? -17.863 9.780 19.015 1.00 93.19 91 GLU A C 1
ATOM 692 O O . GLU A 1 91 ? -16.653 9.613 18.858 1.00 93.19 91 GLU A O 1
ATOM 697 N N . LEU A 1 92 ? -18.729 9.439 18.050 1.00 89.50 92 LEU A N 1
ATOM 698 C CA . LEU A 1 92 ? -18.324 8.761 16.806 1.00 89.50 92 LEU A CA 1
ATOM 699 C C . LEU A 1 92 ? -17.195 9.496 16.060 1.00 89.50 92 LEU A C 1
ATOM 701 O O . LEU A 1 92 ? -16.306 8.870 15.485 1.00 89.50 92 LEU A O 1
ATOM 705 N N . GLY A 1 93 ? -17.194 10.830 16.101 1.00 89.44 93 GLY A N 1
ATOM 706 C CA . GLY A 1 93 ? -16.151 11.641 15.477 1.00 89.44 93 GLY A CA 1
ATOM 707 C C . GLY A 1 93 ? -14.764 11.485 16.113 1.00 89.44 93 GLY A C 1
ATOM 708 O O . GLY A 1 93 ? -13.772 11.803 15.459 1.00 89.44 93 GLY A O 1
ATOM 709 N N . GLN A 1 94 ? -14.665 11.020 17.362 1.00 90.81 94 GLN A N 1
ATOM 710 C CA . GLN A 1 94 ? -13.391 10.684 18.008 1.00 90.81 94 GLN A CA 1
ATOM 711 C C . GLN A 1 94 ? -12.898 9.314 17.532 1.00 90.81 94 GLN A C 1
ATOM 713 O O . GLN A 1 94 ? -11.747 9.205 17.114 1.00 90.81 94 GLN A O 1
ATOM 718 N N . LEU A 1 95 ? -13.795 8.325 17.450 1.00 90.94 95 LEU A N 1
ATOM 719 C CA . LEU A 1 95 ? -13.491 6.998 16.912 1.00 90.94 95 LEU A CA 1
ATOM 720 C C . LEU A 1 95 ? -12.992 7.070 15.455 1.00 90.94 95 LEU A C 1
ATOM 722 O O . LEU A 1 95 ? -12.018 6.415 15.100 1.00 90.94 95 LEU A O 1
ATOM 726 N N . MET A 1 96 ? -13.603 7.924 14.624 1.00 89.38 96 MET A N 1
ATOM 727 C CA . MET A 1 96 ? -13.195 8.146 13.225 1.00 89.38 96 MET A CA 1
ATOM 728 C C . MET A 1 96 ? -11.819 8.805 13.056 1.00 89.38 96 MET A C 1
ATOM 730 O O . MET A 1 96 ? -11.285 8.805 11.949 1.00 89.38 96 MET A O 1
ATOM 734 N N . LYS A 1 97 ? -11.250 9.396 14.113 1.00 91.31 97 LYS A N 1
ATOM 735 C CA . LYS A 1 97 ? -9.908 10.004 14.071 1.00 91.31 97 LYS A CA 1
ATOM 736 C C . LYS A 1 97 ? -8.795 9.018 14.399 1.00 91.31 97 LYS A C 1
ATOM 738 O O . LYS A 1 97 ? -7.631 9.366 14.206 1.00 91.31 97 LYS A O 1
ATOM 743 N N . LEU A 1 98 ? -9.136 7.841 14.919 1.00 92.25 98 LEU A N 1
ATOM 744 C CA . LEU A 1 98 ? -8.155 6.816 15.236 1.00 92.25 98 LEU A CA 1
ATOM 745 C C . LEU A 1 98 ? -7.488 6.313 13.957 1.00 92.25 98 LEU A C 1
ATOM 747 O O . LEU A 1 98 ? -8.132 6.107 12.927 1.00 92.25 98 LEU A O 1
ATOM 751 N N . SER A 1 99 ? -6.182 6.096 14.046 1.00 92.38 99 SER A N 1
ATOM 752 C CA . SER A 1 99 ? -5.429 5.403 13.009 1.00 92.38 99 SER A CA 1
ATOM 753 C C . SER A 1 99 ? -5.905 3.949 12.862 1.00 92.38 99 SER A C 1
ATOM 755 O O . SER A 1 99 ? -6.442 3.370 13.815 1.00 92.38 99 SER A O 1
ATOM 757 N N . PRO A 1 100 ? -5.673 3.312 11.701 1.00 92.88 100 PRO A N 1
ATOM 758 C CA . PRO A 1 100 ? -5.941 1.887 11.514 1.00 92.88 100 PRO A CA 1
ATOM 759 C C . PRO A 1 100 ? -5.306 1.004 12.598 1.00 92.88 100 PRO A C 1
ATOM 761 O O . PRO A 1 100 ? -5.927 0.049 13.064 1.00 92.88 100 PRO A O 1
ATOM 764 N N . GLU A 1 101 ? -4.089 1.333 13.044 1.00 93.00 101 GLU A N 1
ATOM 765 C CA . GLU A 1 101 ? -3.407 0.625 14.131 1.00 93.00 101 GLU A CA 1
ATOM 766 C C . GLU A 1 101 ? -4.164 0.722 15.464 1.00 93.00 101 GLU A C 1
ATOM 768 O O . GLU A 1 101 ? -4.328 -0.282 16.162 1.00 93.00 101 GLU A O 1
ATOM 773 N N . GLU A 1 102 ? -4.634 1.919 15.818 1.00 94.00 102 GLU A N 1
ATOM 774 C CA . GLU A 1 102 ? -5.394 2.163 17.048 1.00 94.00 102 GLU A CA 1
ATOM 775 C C . GLU A 1 102 ? -6.768 1.485 17.002 1.00 94.00 102 GLU A C 1
ATOM 777 O O . GLU A 1 102 ? -7.174 0.859 17.984 1.00 94.00 102 GLU A O 1
ATOM 782 N N . LEU A 1 103 ? -7.458 1.541 15.855 1.00 94.00 103 LEU A N 1
ATOM 783 C CA . LEU A 1 103 ? -8.720 0.826 15.639 1.00 94.00 103 LEU A CA 1
ATOM 784 C C . LEU A 1 103 ? -8.537 -0.686 15.766 1.00 94.00 103 LEU A C 1
ATOM 786 O O . LEU A 1 103 ? -9.337 -1.344 16.433 1.00 94.00 103 LEU A O 1
ATOM 790 N N . LEU A 1 104 ? -7.475 -1.240 15.175 1.00 94.19 104 LEU A N 1
ATOM 791 C CA . LEU A 1 104 ? -7.176 -2.666 15.268 1.00 94.19 104 LEU A CA 1
ATOM 792 C C . LEU A 1 104 ? -6.894 -3.085 16.715 1.00 94.19 104 LEU A C 1
ATOM 794 O O . LEU A 1 104 ? -7.441 -4.084 17.183 1.00 94.19 104 LEU A O 1
ATOM 798 N N . LEU A 1 105 ? -6.082 -2.314 17.444 1.00 95.12 105 LEU A N 1
ATOM 799 C CA . LEU A 1 105 ? -5.806 -2.581 18.856 1.00 95.12 105 LEU A CA 1
ATOM 800 C C . LEU A 1 105 ? -7.090 -2.533 19.696 1.00 95.12 105 LEU A C 1
ATOM 802 O O . LEU A 1 105 ? -7.320 -3.402 20.539 1.00 95.12 105 LEU A O 1
ATOM 806 N N . ARG A 1 106 ? -7.953 -1.547 19.439 1.00 94.50 106 ARG A N 1
ATOM 807 C CA . ARG A 1 106 ? -9.248 -1.417 20.109 1.00 94.50 106 ARG A CA 1
ATOM 808 C C . ARG A 1 106 ? -10.174 -2.591 19.805 1.00 94.50 106 ARG A C 1
ATOM 810 O O . ARG A 1 106 ? -10.796 -3.111 20.726 1.00 94.50 106 ARG A O 1
ATOM 817 N N . TRP A 1 107 ? -10.222 -3.041 18.552 1.00 94.56 107 TRP A N 1
ATOM 818 C CA . TRP A 1 107 ? -10.983 -4.221 18.146 1.00 94.56 107 TRP A CA 1
ATOM 819 C C . TRP A 1 107 ? -10.515 -5.480 18.882 1.00 94.56 107 TRP A C 1
ATOM 821 O O . TRP A 1 107 ? -11.338 -6.216 19.425 1.00 94.56 107 TRP A O 1
ATOM 831 N N . VAL A 1 108 ? -9.198 -5.700 18.969 1.00 95.62 108 VAL A N 1
ATOM 832 C CA . VAL A 1 108 ? -8.634 -6.833 19.721 1.00 95.62 108 VAL A CA 1
ATOM 833 C C . VAL A 1 108 ? -9.042 -6.755 21.194 1.00 95.62 108 VAL A C 1
ATOM 835 O O . VAL A 1 108 ? -9.559 -7.729 21.738 1.00 95.62 108 VAL A O 1
ATOM 838 N N . ASN A 1 109 ? -8.871 -5.594 21.830 1.00 94.62 109 ASN A N 1
ATOM 839 C CA . ASN A 1 109 ? -9.207 -5.406 23.243 1.00 94.62 109 ASN A CA 1
ATOM 840 C C . ASN A 1 109 ? -10.706 -5.569 23.525 1.00 94.62 109 ASN A C 1
ATOM 842 O O . ASN A 1 109 ? -11.072 -6.129 24.556 1.00 94.62 109 ASN A O 1
ATOM 846 N N . TYR A 1 110 ? -11.571 -5.127 22.609 1.00 94.25 110 TYR A N 1
ATOM 847 C CA . TYR A 1 110 ? -13.014 -5.331 22.714 1.00 94.25 110 TYR A CA 1
ATOM 848 C C . TYR A 1 110 ? -13.358 -6.821 22.813 1.00 94.25 110 TYR A C 1
ATOM 850 O O . TYR A 1 110 ? -14.095 -7.220 23.710 1.00 94.25 110 TYR A O 1
ATOM 858 N N . HIS A 1 111 ? -12.798 -7.663 21.940 1.00 93.56 1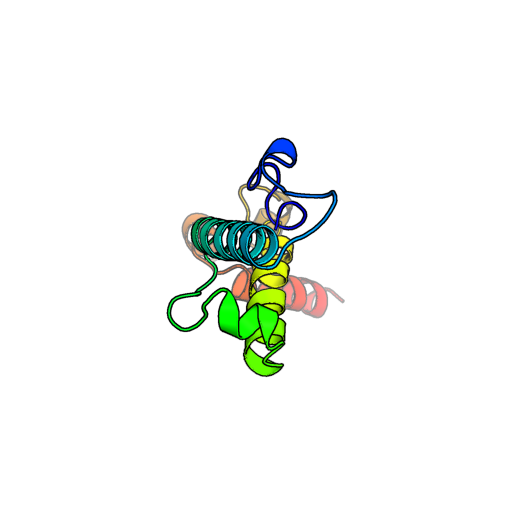11 HIS A N 1
ATOM 859 C CA . HIS A 1 111 ? -13.065 -9.106 21.985 1.00 93.56 111 HIS A CA 1
ATOM 860 C C . HIS A 1 111 ? -12.413 -9.788 23.186 1.00 93.56 111 HIS A C 1
ATOM 862 O O . HIS A 1 111 ? -13.033 -10.661 23.781 1.00 93.56 111 HIS A O 1
ATOM 868 N N . LEU A 1 112 ? -11.208 -9.369 23.586 1.00 95.50 112 LEU A N 1
ATOM 869 C CA . LEU A 1 112 ? -10.543 -9.912 24.776 1.00 95.50 112 LEU A CA 1
ATOM 870 C C . LEU A 1 112 ? -11.319 -9.637 26.072 1.00 95.50 112 LEU A C 1
ATOM 872 O O . LEU A 1 112 ? -11.328 -10.488 26.953 1.00 95.50 112 LEU A O 1
ATOM 876 N N . ASN A 1 113 ? -11.977 -8.482 26.190 1.00 92.62 113 ASN A N 1
ATOM 877 C CA . ASN A 1 113 ? -12.783 -8.141 27.368 1.00 92.62 113 ASN A CA 1
ATOM 878 C C . ASN A 1 113 ? -14.150 -8.849 27.401 1.00 92.62 113 ASN A C 1
ATOM 880 O O . ASN A 1 113 ? -14.779 -8.896 28.455 1.00 92.62 113 ASN A O 1
ATOM 884 N N . ASN A 1 114 ? -14.613 -9.363 26.258 1.00 86.19 114 ASN A N 1
ATOM 885 C CA . ASN A 1 114 ? -15.900 -10.047 26.105 1.00 86.19 114 ASN A CA 1
ATOM 886 C C . ASN A 1 114 ? -15.763 -11.583 25.997 1.00 86.19 114 ASN A C 1
ATOM 888 O O . ASN A 1 114 ? -16.761 -12.257 25.730 1.00 86.19 114 ASN A O 1
ATOM 892 N N . ALA A 1 115 ? -14.549 -12.121 26.159 1.00 75.12 115 ALA A N 1
ATOM 893 C CA . ALA A 1 115 ? -14.234 -13.553 26.140 1.00 75.12 115 ALA A CA 1
ATOM 894 C C . ALA A 1 115 ? -14.323 -14.176 27.541 1.00 75.12 115 ALA A C 1
ATOM 896 O O . ALA A 1 115 ? -14.799 -15.332 27.627 1.00 75.12 115 ALA A O 1
#

Foldseek 3Di:
DCLQPNPLDDCVQQDDPDDDPVSQQSNQVSVLVSLVVLPQDCPPDHSVCVVVPVPCNVVSSVVSSVVSRVLVCLACVNPVVLVVLDDPPDDPVVSNPDGSVRSVVSVVVVVVVVD

InterPro domains:
  IPR001589 Actinin-type actin-binding domain, conserved site [PS00020] (42-66)
  IPR001715 Calponin homology domain [PF00307] (1-68)
  IPR001715 Calponin homology domain [PS50021] (1-70)
  IPR036872 CH domain superfamily [G3DSA:1.10.418.10] (1-72)
  IPR036872 CH domain superfamily [G3DSA:1.10.418.10] (73-115)
  IPR036872 CH domain superfamily [SSF47576] (1-114)
  IPR039959 Fimbrin/Plastin [PTHR19961] (1-114)

pLDDT: mean 93.98, std 4.45, range [75.12, 98.5]

Sequence (115 aa):
INLSQPDTIDERAINKKKLTAFTRSENLDLALNSASAIGCTVVNIGSQDLIDGKPHLVLGLLWQIIKVGLFSDIEISRNEALIGLLSDEEELGQLMKLSPEELLLRWVNYHLNNA

Organism: NCBI:txid1970185